Protein AF-A0A7J8D4J2-F1 (afdb_monomer_lite)

InterPro domains:
  IPR052632 MICOS complex subunit Mic19 [PTHR21588] (1-123)

Foldseek 3Di:
DDDDDPPDDFDWDADPVRDTDTDDDDDDDPVVVVVVVPVPPPDDDDDPPPDDDDDPCDPVNVVVVVVVVVVVVVVVVVVVVVVVVVVVVVVVVVVVVVVVVVVVVVVVVVVVVVVVVVVVVVVVVVVVVVVVCVVVVVD

Secondary structure (DSSP, 8-state):
-------------B-TT--B----PPPPPHHHHHHHHHTS----S--------S----HHHHHHHHHHHHHHHHHHHHHHHHHHHHHHHHHHHHHHHHHHHHHHHHHHHHHHHHHHHHHHHHHHHHHHHHHHHHHTT--

pLDDT: mean 83.8, std 16.58, range [43.91, 98.31]

Organism: Rousettus aegyptiacus (NCBI:txid9407)

Structure (mmCIF, N/CA/C/O backbone):
data_AF-A0A7J8D4J2-F1
#
_entry.id   AF-A0A7J8D4J2-F1
#
loop_
_atom_site.group_PDB
_atom_site.id
_atom_site.type_symbol
_atom_site.label_atom_id
_atom_site.label_alt_id
_atom_site.label_comp_id
_atom_site.label_asym_id
_atom_site.label_entity_id
_atom_site.label_seq_id
_atom_site.pdbx_PDB_ins_code
_atom_site.Cartn_x
_atom_site.Cartn_y
_atom_site.Cartn_z
_atom_site.occupancy
_atom_site.B_iso_or_equiv
_atom_site.auth_seq_id
_atom_site.auth_comp_id
_atom_site.auth_asym_id
_atom_site.auth_atom_id
_atom_site.pdbx_PDB_model_num
ATOM 1 N N . MET A 1 1 ? -27.213 49.693 4.225 1.00 47.88 1 MET A N 1
ATOM 2 C CA . MET A 1 1 ? -27.324 48.228 4.402 1.00 47.88 1 MET A CA 1
ATOM 3 C C . MET A 1 1 ? -27.052 47.909 5.868 1.00 47.88 1 MET A C 1
ATOM 5 O O . MET A 1 1 ? -25.900 47.930 6.272 1.00 47.88 1 MET A O 1
ATOM 9 N N . GLY A 1 2 ? -28.098 47.744 6.684 1.00 50.56 2 GLY A N 1
ATOM 10 C CA . GLY A 1 2 ? -27.979 47.454 8.118 1.00 50.56 2 GLY A CA 1
ATOM 11 C C . GLY A 1 2 ? -28.143 45.959 8.375 1.00 50.56 2 GLY A C 1
ATOM 12 O O . GLY A 1 2 ? -29.251 45.443 8.264 1.00 50.56 2 GLY A O 1
ATOM 13 N N . GLY A 1 3 ? -27.041 45.267 8.666 1.00 50.91 3 GLY A N 1
ATOM 14 C CA . GLY A 1 3 ? -27.040 43.861 9.067 1.00 50.91 3 GLY A CA 1
ATOM 15 C C . GLY A 1 3 ? -27.226 43.735 10.577 1.00 50.91 3 GLY A C 1
ATOM 16 O O . GLY A 1 3 ? -26.527 44.380 11.355 1.00 50.91 3 GLY A O 1
ATOM 17 N N . THR A 1 4 ? -28.177 42.911 11.003 1.00 50.03 4 THR A N 1
ATOM 18 C CA . THR A 1 4 ? -28.466 42.607 12.408 1.00 50.03 4 THR A CA 1
ATOM 19 C C . THR A 1 4 ? -27.271 41.900 13.071 1.00 50.03 4 THR A C 1
ATOM 21 O O . THR A 1 4 ? -27.111 40.687 12.945 1.00 50.03 4 THR A O 1
ATOM 24 N N . SER A 1 5 ? -26.414 42.642 13.775 1.00 56.62 5 SER A N 1
ATOM 25 C CA . SER A 1 5 ? -25.248 42.096 14.486 1.00 56.62 5 SER A CA 1
ATOM 26 C C . SER A 1 5 ? -25.648 41.489 15.838 1.00 56.62 5 SER A C 1
ATOM 28 O O . SER A 1 5 ? -25.586 42.153 16.871 1.00 56.62 5 SER A O 1
ATOM 30 N N . SER A 1 6 ? -26.046 40.213 15.859 1.00 59.88 6 SER A N 1
ATOM 31 C CA . SER A 1 6 ? -26.125 39.429 17.102 1.00 59.88 6 SER A CA 1
ATOM 32 C C . SER A 1 6 ? -24.759 38.799 17.396 1.00 59.88 6 SER A C 1
ATOM 34 O O . SER A 1 6 ? -24.478 37.673 16.986 1.00 59.88 6 SER A O 1
ATOM 36 N N . THR A 1 7 ? -23.885 39.532 18.087 1.00 60.25 7 THR A N 1
ATOM 37 C CA . THR A 1 7 ? -22.542 39.052 18.450 1.00 60.25 7 THR A CA 1
ATOM 38 C C . THR A 1 7 ? -22.639 38.106 19.649 1.00 60.25 7 THR A C 1
ATOM 40 O O . THR A 1 7 ? -22.669 38.528 20.804 1.00 60.25 7 THR A O 1
ATOM 43 N N . ARG A 1 8 ? -22.745 36.799 19.387 1.00 73.88 8 ARG A N 1
ATOM 44 C CA . ARG A 1 8 ? -22.745 35.767 20.436 1.00 73.88 8 ARG A CA 1
ATOM 45 C C . ARG A 1 8 ? -21.319 35.593 20.961 1.00 73.88 8 ARG A C 1
ATOM 47 O O . ARG A 1 8 ? -20.414 35.310 20.183 1.00 73.88 8 ARG A O 1
ATOM 54 N N . ARG A 1 9 ? -21.114 35.770 22.270 1.00 74.88 9 ARG A N 1
ATOM 55 C CA . ARG A 1 9 ? -19.816 35.519 22.916 1.00 74.88 9 ARG A CA 1
ATOM 56 C C . ARG A 1 9 ? -19.576 34.010 22.969 1.00 74.88 9 ARG A C 1
ATOM 58 O O . ARG A 1 9 ? -20.432 33.282 23.464 1.00 74.88 9 ARG A O 1
ATOM 65 N N . VAL A 1 10 ? -18.433 33.569 22.463 1.00 80.31 10 VAL A N 1
ATOM 66 C CA . VAL A 1 10 ? -17.972 32.177 22.500 1.00 80.31 10 VAL A CA 1
ATOM 67 C C . VAL A 1 10 ? -16.584 32.147 23.132 1.00 80.31 10 VAL A C 1
ATOM 69 O O . VAL A 1 10 ? -15.810 33.090 22.968 1.00 80.31 10 VAL A O 1
ATOM 72 N N . THR A 1 11 ? -16.299 31.103 23.898 1.00 74.88 11 THR A N 1
ATOM 73 C CA 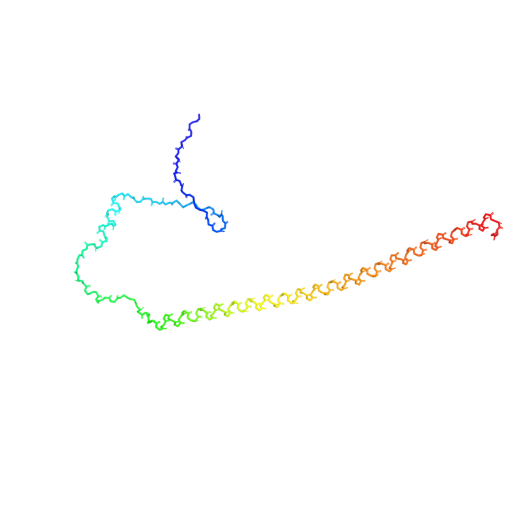. THR A 1 11 ? -14.975 30.823 24.465 1.00 74.88 11 THR A CA 1
ATOM 74 C C . THR A 1 11 ? -14.369 29.665 23.687 1.00 74.88 11 THR A C 1
ATOM 76 O O . THR A 1 11 ? -15.067 28.687 23.425 1.00 74.88 11 THR A O 1
ATOM 79 N N . PHE A 1 12 ? -13.105 29.799 23.286 1.00 79.56 12 PHE A N 1
ATOM 80 C CA . PHE A 1 12 ? -12.401 28.805 22.482 1.00 79.56 12 PHE A CA 1
ATOM 81 C C . PHE A 1 12 ? -11.317 28.138 23.316 1.00 79.56 12 PHE A C 1
ATOM 83 O O . PHE A 1 12 ? -10.479 28.827 23.894 1.00 79.56 12 PHE A O 1
ATOM 90 N N . GLU A 1 13 ? -11.322 26.813 23.314 1.00 74.69 13 GLU A N 1
ATOM 91 C CA . GLU A 1 13 ? -10.217 25.976 23.766 1.00 74.69 13 GLU A CA 1
ATOM 92 C C . GLU A 1 13 ? -9.977 24.938 22.664 1.00 74.69 13 GLU A C 1
ATOM 94 O O . GLU A 1 13 ? -10.936 24.423 22.082 1.00 74.69 13 GLU A O 1
ATOM 99 N N . ALA A 1 14 ? -8.712 24.722 22.306 1.00 83.31 14 ALA A N 1
ATOM 100 C CA . ALA A 1 14 ? -8.319 23.751 21.290 1.00 83.31 14 ALA A CA 1
ATOM 101 C C . ALA A 1 14 ? -7.979 22.420 21.967 1.00 83.31 14 ALA A C 1
ATOM 103 O O . ALA A 1 14 ? -7.364 22.416 23.036 1.00 83.31 14 ALA A O 1
ATOM 104 N N . ASP A 1 15 ? -8.391 21.311 21.357 1.00 84.12 15 ASP A N 1
ATOM 105 C CA . ASP A 1 15 ? -8.025 19.976 21.832 1.00 84.12 15 ASP A CA 1
ATOM 106 C C . ASP A 1 15 ? -6.596 19.575 21.407 1.00 84.12 15 ASP A C 1
ATOM 108 O O . ASP A 1 15 ? -5.875 20.333 20.755 1.00 84.12 15 ASP A O 1
ATOM 112 N N . GLU A 1 16 ? -6.167 18.369 21.786 1.00 88.31 16 GLU A N 1
ATOM 113 C CA . GLU A 1 16 ? -4.826 17.825 21.507 1.00 88.31 16 GLU A CA 1
ATOM 114 C C . GLU A 1 16 ? -4.517 17.666 20.007 1.00 88.31 16 GLU A C 1
ATOM 116 O O . GLU A 1 16 ? -3.367 17.458 19.620 1.00 88.31 16 GLU A O 1
ATOM 121 N N . ASN A 1 17 ? -5.535 17.755 19.152 1.00 88.94 17 ASN A N 1
ATOM 122 C CA . ASN A 1 17 ? -5.412 17.685 17.703 1.00 88.94 17 ASN A CA 1
ATOM 123 C C . ASN A 1 17 ? -5.641 19.052 17.040 1.00 88.94 17 ASN A C 1
ATOM 125 O O . ASN A 1 17 ? -5.879 19.106 15.835 1.00 88.94 17 ASN A O 1
ATOM 129 N N . GLU A 1 18 ? -5.569 20.135 17.823 1.00 84.75 18 GLU A N 1
ATOM 130 C CA . GLU A 1 18 ? -5.787 21.522 17.401 1.00 84.75 18 GLU A CA 1
ATOM 131 C C . GLU A 1 18 ? -7.184 21.777 16.802 1.00 84.75 18 GLU A C 1
ATOM 133 O O . GLU A 1 18 ? -7.418 22.799 16.150 1.00 84.75 18 GLU A O 1
ATOM 138 N N . ASN A 1 19 ? -8.153 20.886 17.043 1.00 88.25 19 ASN A N 1
ATOM 139 C CA . ASN A 1 19 ? -9.512 21.088 16.567 1.00 88.25 19 ASN A CA 1
ATOM 140 C C . ASN A 1 19 ? -10.264 22.024 17.516 1.00 88.25 19 ASN A C 1
ATOM 142 O O . ASN A 1 19 ? -10.279 21.852 18.737 1.00 88.25 19 ASN A O 1
ATOM 146 N N . ILE A 1 20 ? -10.939 23.014 16.933 1.00 85.25 20 ILE A N 1
ATOM 147 C CA . ILE A 1 20 ? -11.784 23.954 17.668 1.00 85.25 20 ILE A CA 1
ATOM 148 C C . ILE A 1 20 ? -13.237 23.498 17.549 1.00 85.25 20 ILE A C 1
ATOM 150 O O . ILE A 1 20 ? -13.800 23.475 16.452 1.00 85.25 20 ILE A O 1
ATOM 154 N N . THR A 1 21 ? -13.880 23.205 18.679 1.00 81.75 21 THR A N 1
ATOM 155 C CA . THR A 1 21 ? -15.315 22.892 18.719 1.00 81.75 21 THR A CA 1
ATOM 156 C C . THR A 1 21 ? -16.084 23.982 19.459 1.00 81.75 21 THR A C 1
ATOM 158 O O . THR A 1 21 ? -15.677 24.466 20.512 1.00 81.75 21 THR A O 1
ATOM 161 N N . VAL A 1 22 ? -17.213 24.413 18.890 1.00 83.38 22 VAL A N 1
ATOM 162 C CA . VAL A 1 22 ? -18.073 25.442 19.491 1.00 83.38 22 VAL A CA 1
ATOM 163 C C . VAL A 1 22 ? -19.414 24.816 19.835 1.00 83.38 22 VAL A C 1
ATOM 165 O O . VAL A 1 22 ? -20.203 24.481 18.950 1.00 83.38 22 VAL A O 1
ATOM 168 N N . VAL A 1 23 ? -19.689 24.676 21.132 1.00 81.31 23 VAL A N 1
ATOM 169 C CA . VAL A 1 23 ? -20.935 24.077 21.621 1.00 81.31 23 VAL A CA 1
ATOM 170 C C . VAL A 1 23 ? -21.984 25.158 21.866 1.00 81.31 23 VAL A C 1
ATOM 172 O O . VAL A 1 23 ? -21.787 26.100 22.635 1.00 81.31 23 VAL A O 1
ATOM 175 N N . LYS A 1 24 ? -23.151 25.013 21.232 1.00 84.75 24 LYS A N 1
ATOM 176 C CA . LYS A 1 24 ? -24.301 25.898 21.443 1.00 84.75 24 LYS A CA 1
ATOM 177 C C . LYS A 1 24 ? -25.177 25.355 22.573 1.00 84.75 24 LYS A C 1
ATOM 179 O O . LYS A 1 24 ? -26.009 24.482 22.350 1.00 84.75 24 LYS A O 1
ATOM 184 N N . GLY A 1 25 ? -25.006 25.892 23.778 1.00 84.25 25 GLY A N 1
ATOM 185 C CA . GLY A 1 25 ? -25.868 25.577 24.920 1.00 84.25 25 GLY A CA 1
ATOM 186 C C . GLY A 1 25 ? -27.239 26.265 24.856 1.00 84.25 25 GLY A C 1
ATOM 187 O O . GLY A 1 25 ? -27.390 27.337 24.262 1.00 84.25 25 GLY A O 1
ATOM 188 N N . ILE A 1 26 ? -28.232 25.666 25.516 1.00 84.44 26 ILE A N 1
ATOM 189 C CA . ILE A 1 26 ? -29.523 26.296 25.822 1.00 84.44 26 ILE A CA 1
ATOM 190 C C . ILE A 1 26 ? -29.490 26.696 27.296 1.00 84.44 26 ILE A C 1
ATOM 192 O O . ILE A 1 26 ? -29.266 25.854 28.162 1.00 84.44 26 ILE A O 1
ATOM 196 N N . ARG A 1 27 ? -29.702 27.981 27.589 1.00 83.81 27 ARG A N 1
ATOM 197 C CA . ARG A 1 27 ? -29.857 28.449 28.971 1.00 83.81 27 ARG A CA 1
ATOM 198 C C . ARG A 1 27 ? -31.318 28.298 29.371 1.00 83.81 27 ARG A C 1
ATOM 200 O O . ARG A 1 27 ? -32.199 28.780 28.662 1.00 83.81 27 ARG A O 1
ATOM 207 N N . LEU A 1 28 ? -31.556 27.630 30.492 1.00 90.69 28 LEU A N 1
ATOM 208 C CA . LEU A 1 28 ? -32.881 27.568 31.099 1.00 90.69 28 LEU A CA 1
ATOM 209 C C . LEU A 1 28 ? -33.246 28.947 31.668 1.00 90.69 28 LEU A C 1
ATOM 211 O O . LEU A 1 28 ? -32.368 29.716 32.059 1.00 90.69 28 LEU A O 1
ATOM 215 N N . SER A 1 29 ? -34.538 29.270 31.685 1.00 91.44 29 SER A N 1
ATOM 216 C CA . SER A 1 29 ? -35.044 30.478 32.346 1.00 91.44 29 SER A CA 1
ATOM 217 C C . SER A 1 29 ? -34.954 30.343 33.864 1.00 91.44 29 SER A C 1
ATOM 219 O O . SER A 1 29 ? -35.106 29.231 34.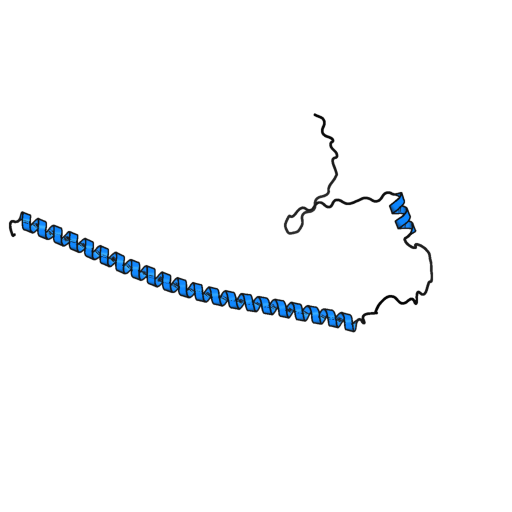370 1.00 91.44 29 SER A O 1
ATOM 221 N N . GLU A 1 30 ? -34.850 31.461 34.581 1.00 89.88 30 GLU A N 1
ATOM 222 C CA . GLU A 1 30 ? -34.761 31.482 36.049 1.00 89.88 30 GLU A CA 1
ATOM 223 C C . GLU A 1 30 ? -35.882 30.673 36.720 1.00 89.88 30 GLU A C 1
ATOM 225 O O . GLU A 1 30 ? -35.614 29.793 37.527 1.00 89.88 30 GLU A O 1
ATOM 230 N N . ASN A 1 31 ? -37.128 30.809 36.252 1.00 90.12 31 ASN A N 1
ATOM 231 C CA . ASN A 1 31 ? -38.263 30.028 36.760 1.00 90.12 31 ASN A CA 1
ATOM 232 C C . ASN A 1 31 ? -38.116 28.501 36.598 1.00 90.12 31 ASN A C 1
ATOM 234 O O . ASN A 1 31 ? -38.700 27.738 37.366 1.00 90.12 31 ASN A O 1
ATOM 238 N N . VAL A 1 32 ? -37.399 28.031 35.572 1.00 90.75 32 VAL A N 1
ATOM 239 C CA . VAL A 1 32 ? -37.132 26.595 35.364 1.00 90.75 32 VAL A CA 1
ATOM 240 C C . VAL A 1 32 ? -35.966 26.155 36.243 1.00 90.75 32 VAL A C 1
ATOM 242 O O . VAL A 1 32 ? -36.029 25.074 36.820 1.00 90.75 32 VAL A O 1
ATOM 245 N N . ILE A 1 33 ? -34.947 27.006 36.388 1.00 90.31 33 ILE A N 1
ATOM 246 C CA . ILE A 1 33 ? -33.810 26.776 37.282 1.00 90.31 33 ILE A CA 1
ATOM 247 C C . ILE A 1 33 ? -34.297 26.651 38.726 1.00 90.31 33 ILE A C 1
ATOM 249 O O . ILE A 1 33 ? -33.970 25.668 39.382 1.00 90.31 33 ILE A O 1
ATOM 253 N N . ASP A 1 34 ? -35.132 27.573 39.203 1.00 89.19 34 ASP A N 1
ATOM 254 C CA . ASP A 1 34 ? -35.642 27.553 40.574 1.00 89.19 34 ASP A CA 1
ATOM 255 C C . ASP A 1 34 ? -36.508 26.334 40.860 1.00 89.19 34 ASP A C 1
ATOM 257 O O . ASP A 1 34 ? -36.299 25.665 41.867 1.00 89.19 34 ASP A O 1
ATOM 261 N N . ARG A 1 35 ? -37.392 25.956 39.933 1.00 88.81 35 ARG A N 1
ATOM 262 C CA . ARG A 1 35 ? -38.155 24.708 40.049 1.00 88.81 35 ARG A CA 1
ATOM 263 C C . ARG A 1 35 ? -37.254 23.482 40.095 1.00 88.81 35 ARG A C 1
ATOM 265 O O . ARG A 1 35 ? -37.508 22.599 40.899 1.00 88.81 35 ARG A O 1
ATOM 272 N N . MET A 1 36 ? -36.211 23.416 39.265 1.00 85.31 36 MET A N 1
ATOM 273 C CA . MET A 1 36 ? -35.255 22.303 39.305 1.00 85.31 36 MET A CA 1
ATOM 274 C C . MET A 1 36 ? -34.463 22.279 40.620 1.00 85.31 36 MET A C 1
ATOM 276 O O . MET A 1 36 ? -34.191 21.208 41.171 1.00 85.31 36 MET A O 1
ATOM 280 N N . LYS A 1 37 ? -34.148 23.463 41.152 1.00 83.69 37 LYS A N 1
ATOM 281 C CA . LYS A 1 37 ? -33.465 23.657 42.431 1.00 83.69 37 LYS A CA 1
ATOM 282 C C . LYS A 1 37 ? -34.340 23.228 43.613 1.00 83.69 37 LYS A C 1
ATOM 284 O O . LYS A 1 37 ? -33.834 22.580 44.516 1.00 83.69 37 LYS A O 1
ATOM 289 N N . GLU A 1 38 ? -35.641 23.508 43.576 1.00 62.84 38 GLU A N 1
ATOM 290 C CA . GLU A 1 38 ? -36.612 23.104 44.607 1.00 62.84 38 GLU A CA 1
ATOM 291 C C . GLU A 1 38 ? -37.099 21.653 44.466 1.00 62.84 38 GLU A C 1
ATOM 293 O O . GLU A 1 38 ? -37.461 21.026 45.457 1.00 62.84 38 GLU A O 1
ATOM 298 N N . THR A 1 39 ? -37.059 21.067 43.262 1.00 61.22 39 THR A N 1
ATOM 299 C CA . THR A 1 39 ? -37.261 19.617 43.071 1.00 61.22 39 THR A CA 1
ATOM 300 C C . THR A 1 39 ? -36.044 18.784 43.473 1.00 61.22 39 THR A C 1
ATOM 302 O O . THR A 1 39 ? -36.118 17.556 43.476 1.00 61.22 39 THR A O 1
ATOM 305 N N . SER A 1 40 ? -34.925 19.423 43.825 1.00 59.56 40 SER A N 1
ATOM 306 C CA . SER A 1 40 ? -33.858 18.747 44.561 1.00 59.56 40 SER A CA 1
ATOM 307 C C . SER A 1 40 ? -34.319 18.634 46.017 1.00 59.56 40 SER A C 1
ATOM 309 O O . SER A 1 40 ? -34.613 19.664 46.620 1.00 59.56 40 SER A O 1
ATOM 311 N N . PRO A 1 41 ? -34.423 17.430 46.612 1.00 55.78 41 PRO A N 1
ATOM 312 C CA . PRO A 1 41 ? -34.976 17.265 47.949 1.00 55.78 41 PRO A CA 1
ATOM 313 C C . PRO A 1 41 ? -33.973 17.766 48.993 1.00 55.78 41 PRO A C 1
ATOM 315 O O . PRO A 1 41 ? -33.288 16.986 49.652 1.00 55.78 41 PRO A O 1
ATOM 318 N N . SER A 1 42 ? -33.878 19.080 49.186 1.00 61.62 42 SER A N 1
ATOM 319 C CA . SER A 1 42 ? -33.299 19.646 50.400 1.00 61.62 42 SER A CA 1
ATOM 320 C C . SER A 1 42 ? -34.359 19.578 51.498 1.00 61.62 42 SER A C 1
ATOM 322 O O . SER A 1 42 ? -35.019 20.559 51.830 1.00 61.62 42 SER A O 1
ATOM 324 N N . GLY A 1 43 ? -34.552 18.365 52.015 1.00 45.97 43 GLY A N 1
ATOM 325 C CA . GLY A 1 43 ? -35.484 18.033 53.081 1.00 45.97 43 GLY A CA 1
ATOM 326 C C . GLY A 1 43 ? -34.894 16.927 53.947 1.00 45.97 43 GLY A C 1
ATOM 327 O O . GLY A 1 43 ? -34.792 15.776 53.548 1.00 45.97 43 GLY A O 1
ATOM 328 N N . SER A 1 44 ? -34.462 17.331 55.132 1.00 48.75 44 SER A N 1
ATOM 329 C CA . SER A 1 44 ? -34.026 16.549 56.288 1.00 48.75 44 SER A CA 1
ATOM 330 C C . SER A 1 44 ? -34.591 15.126 56.471 1.00 48.75 44 SER A C 1
ATOM 332 O O . SER A 1 44 ? -35.798 14.928 56.474 1.00 48.75 44 SER A O 1
ATOM 334 N N . LYS A 1 45 ? -33.677 14.227 56.872 1.00 49.44 45 LYS A N 1
ATOM 335 C CA . LYS A 1 45 ? -33.829 13.063 57.773 1.00 49.44 45 LYS A CA 1
ATOM 336 C C . LYS A 1 45 ? -34.804 11.936 57.388 1.00 49.44 45 LYS A C 1
ATOM 338 O O . LYS A 1 45 ? -36.015 12.069 57.416 1.00 49.44 45 LYS A O 1
ATOM 343 N N . SER A 1 46 ? -34.195 10.749 57.324 1.00 54.84 46 SER A N 1
ATOM 344 C CA . SER A 1 46 ? -34.773 9.439 57.631 1.00 54.84 46 SER A CA 1
ATOM 345 C C . SER A 1 46 ? -35.938 8.998 56.755 1.00 54.84 46 SER A C 1
ATOM 347 O O . SER A 1 46 ? -37.088 8.982 57.178 1.00 54.84 46 SER A O 1
ATOM 349 N N . GLN A 1 47 ? -35.603 8.429 55.603 1.00 44.34 47 GLN A N 1
ATOM 350 C CA . GLN A 1 47 ? -36.411 7.342 55.082 1.00 44.34 47 GLN A CA 1
ATOM 351 C C . GLN A 1 47 ? -35.476 6.208 54.693 1.00 44.34 47 GLN A C 1
ATOM 353 O O . GLN A 1 47 ? -34.755 6.275 53.700 1.00 44.34 47 GLN A O 1
ATOM 358 N N . ARG A 1 48 ? -35.462 5.177 55.549 1.00 53.03 48 ARG A N 1
ATOM 359 C CA . ARG A 1 48 ? -35.024 3.831 55.192 1.00 53.03 48 ARG A CA 1
ATOM 360 C C . ARG A 1 48 ? -35.821 3.425 53.952 1.00 53.03 48 ARG A C 1
ATOM 362 O O . ARG A 1 48 ? -36.922 2.904 54.073 1.00 53.03 48 ARG A O 1
ATOM 369 N N . TYR A 1 49 ? -35.287 3.685 52.767 1.00 44.22 49 TYR A N 1
ATOM 370 C CA . TYR A 1 49 ? -35.773 3.066 51.546 1.00 44.22 49 TYR A CA 1
ATOM 371 C C . TYR A 1 49 ? -35.129 1.686 51.453 1.00 44.22 49 TYR A C 1
ATOM 373 O O . TYR A 1 49 ? -34.173 1.456 50.721 1.00 44.22 49 TYR A O 1
ATOM 381 N N . SER A 1 50 ? -35.679 0.749 52.231 1.00 61.88 50 SER A N 1
ATOM 382 C CA . SER A 1 50 ? -35.798 -0.617 51.739 1.00 61.88 50 SER A CA 1
ATOM 383 C C . SER A 1 50 ? -36.820 -0.563 50.607 1.00 61.88 50 SER A C 1
ATOM 385 O O . SER A 1 50 ? -38.027 -0.524 50.838 1.00 61.88 50 SER A O 1
ATOM 387 N N . GLY A 1 51 ? -36.335 -0.459 49.383 1.00 43.91 51 GLY A N 1
ATOM 388 C CA . GLY A 1 51 ? -37.178 -0.410 48.204 1.00 43.91 51 GLY A CA 1
ATOM 389 C C . GLY A 1 51 ? -36.348 -0.845 47.024 1.00 43.91 51 GLY A C 1
ATOM 390 O O . GLY A 1 51 ? -35.650 -0.036 46.449 1.00 43.91 51 GLY A O 1
ATOM 391 N N . ALA A 1 52 ? -36.352 -2.148 46.770 1.00 53.84 52 ALA A N 1
ATOM 392 C CA . ALA A 1 52 ? -36.235 -2.773 45.461 1.00 53.84 52 ALA A CA 1
ATOM 393 C C . ALA A 1 52 ? -35.921 -1.829 44.275 1.00 53.84 52 ALA A C 1
ATOM 395 O O . ALA A 1 52 ? -36.833 -1.356 43.602 1.00 53.84 52 ALA A O 1
ATOM 396 N N . TYR A 1 53 ? -34.638 -1.640 43.960 1.00 44.25 53 TYR A N 1
ATOM 397 C CA . TYR A 1 53 ? -34.207 -1.125 42.659 1.00 44.25 53 TYR A CA 1
ATOM 398 C C . TYR A 1 53 ? -33.112 -2.044 42.113 1.00 44.25 53 TYR A C 1
ATOM 400 O O . TYR A 1 53 ? -31.989 -2.016 42.597 1.00 44.25 53 TYR A O 1
ATOM 408 N N . GLY A 1 54 ? -33.502 -2.881 41.145 1.00 45.41 54 GLY A N 1
ATOM 409 C CA . GLY A 1 54 ? -32.668 -3.454 40.083 1.00 45.41 54 GLY A CA 1
ATOM 410 C C . GLY A 1 54 ? -31.469 -4.302 40.502 1.00 45.41 54 GLY A C 1
ATOM 411 O O . GLY A 1 54 ? -30.475 -3.757 40.950 1.00 45.41 54 GLY A O 1
ATOM 412 N N . ALA A 1 55 ? -31.553 -5.620 40.275 1.00 54.78 55 ALA A N 1
ATOM 413 C CA . ALA A 1 55 ? -30.425 -6.548 40.113 1.00 54.78 55 ALA A CA 1
ATOM 414 C C . ALA A 1 55 ? -29.083 -6.031 40.667 1.00 54.78 55 ALA A C 1
ATOM 416 O O . ALA A 1 55 ? -28.272 -5.474 39.929 1.00 54.78 55 ALA A O 1
ATOM 417 N N . SER A 1 56 ? -28.860 -6.199 41.971 1.00 57.12 56 SER A N 1
ATOM 418 C CA . SER A 1 56 ? -27.567 -5.944 42.598 1.00 57.12 56 SER A CA 1
ATOM 419 C C . SER A 1 56 ? -26.541 -6.894 41.984 1.00 57.12 56 SER A C 1
ATOM 421 O O . SER A 1 56 ? -26.414 -8.041 42.411 1.00 57.12 56 SER A O 1
ATOM 423 N N . VAL A 1 57 ? -25.866 -6.436 40.930 1.00 61.50 57 VAL A N 1
ATOM 424 C CA . VAL A 1 57 ? -24.671 -7.076 40.382 1.00 61.50 57 VAL A CA 1
ATOM 425 C C . VAL A 1 57 ? -23.689 -7.183 41.544 1.00 61.50 57 VAL A C 1
ATOM 427 O O . VAL A 1 57 ? -23.370 -6.175 42.175 1.00 61.50 57 VAL A O 1
ATOM 430 N N . SER A 1 58 ? -23.287 -8.404 41.899 1.00 82.19 58 SER A N 1
ATOM 431 C CA . SER A 1 58 ? -22.308 -8.597 42.965 1.00 82.19 58 SER A CA 1
ATOM 432 C C . SER A 1 58 ? -20.959 -8.040 42.514 1.00 82.19 58 SER A C 1
ATOM 434 O O . SER A 1 58 ? -20.634 -8.061 41.327 1.00 82.19 58 SER A O 1
ATOM 436 N N . ASP A 1 59 ? -20.158 -7.559 43.460 1.00 83.38 59 ASP A N 1
ATOM 437 C CA . ASP A 1 59 ? -18.824 -7.013 43.175 1.00 83.38 59 ASP A CA 1
ATOM 438 C C . ASP A 1 59 ? -17.936 -8.042 42.436 1.00 83.38 59 ASP A C 1
ATOM 440 O O . ASP A 1 59 ? -17.155 -7.711 41.546 1.00 83.38 59 ASP A O 1
ATOM 444 N N . GLU A 1 60 ? -18.159 -9.331 42.713 1.00 86.94 60 GLU A N 1
ATOM 445 C CA . GLU A 1 60 ? -17.534 -10.458 42.012 1.00 86.94 60 GLU A CA 1
ATOM 446 C C . GLU A 1 60 ? -17.992 -10.618 40.553 1.00 86.94 60 GLU A C 1
ATOM 448 O O . GLU A 1 60 ? -17.172 -10.889 39.674 1.00 86.94 60 GLU A O 1
ATOM 453 N N . GLU A 1 61 ? -19.280 -10.428 40.260 1.00 88.94 61 GLU A N 1
ATOM 454 C CA . GLU A 1 61 ? -19.802 -10.458 38.887 1.00 88.94 61 GLU A CA 1
ATOM 455 C C . GLU A 1 61 ? -19.263 -9.267 38.076 1.00 88.94 61 GLU A C 1
ATOM 457 O O . GLU A 1 61 ? -18.887 -9.417 36.912 1.00 88.94 61 GLU A O 1
ATOM 462 N N . LEU A 1 62 ? -19.151 -8.092 38.705 1.00 91.19 62 LEU A N 1
ATOM 463 C CA . LEU A 1 62 ? -18.586 -6.895 38.084 1.00 91.19 62 LEU A CA 1
ATOM 464 C C . LEU A 1 62 ? -17.097 -7.090 37.755 1.00 91.19 62 LEU A C 1
ATOM 466 O O . LEU A 1 62 ? -16.663 -6.835 36.630 1.00 91.19 62 LEU A O 1
ATOM 470 N N . LYS A 1 63 ? -16.323 -7.621 38.707 1.00 92.50 63 LYS A N 1
ATOM 471 C CA . LYS A 1 63 ? -14.900 -7.933 38.530 1.00 92.50 63 LYS A CA 1
ATOM 472 C C . LYS A 1 63 ? -14.666 -8.990 37.452 1.00 92.50 63 LYS A C 1
ATOM 474 O O . LYS A 1 63 ? -13.729 -8.863 36.664 1.00 92.50 63 LYS A O 1
ATOM 479 N N . ARG A 1 64 ? -15.534 -10.006 37.381 1.00 93.75 64 ARG A N 1
ATOM 480 C CA . ARG A 1 64 ? -15.503 -11.025 36.324 1.00 93.75 64 ARG A CA 1
ATOM 481 C C . ARG A 1 64 ? -15.706 -10.405 34.941 1.00 93.75 64 ARG A C 1
ATOM 483 O O . ARG A 1 64 ? -14.926 -10.708 34.045 1.00 93.75 64 ARG A O 1
ATOM 490 N N . ARG A 1 65 ? -16.693 -9.518 34.777 1.00 93.50 65 ARG A N 1
ATOM 491 C CA . ARG A 1 65 ? -16.964 -8.850 33.490 1.00 93.50 65 ARG A CA 1
ATOM 492 C C . ARG A 1 65 ? -15.808 -7.975 33.024 1.00 93.50 65 ARG A C 1
ATOM 494 O O . ARG A 1 65 ? -15.441 -8.048 31.860 1.00 93.50 65 ARG A O 1
ATOM 501 N N . VAL A 1 66 ? -15.194 -7.218 33.932 1.00 95.38 66 VAL A N 1
ATOM 502 C CA . VAL A 1 66 ? -14.011 -6.402 33.610 1.00 95.38 66 VAL A CA 1
ATOM 503 C C . VAL A 1 66 ? -12.836 -7.279 33.164 1.00 95.38 66 VAL A C 1
ATOM 505 O O . VAL A 1 66 ? -12.162 -6.959 32.188 1.00 95.38 66 VAL A O 1
ATOM 508 N N . ALA A 1 67 ? -12.591 -8.403 33.846 1.00 93.38 67 ALA A N 1
ATOM 509 C CA . ALA A 1 67 ? -11.524 -9.329 33.468 1.00 93.38 67 ALA A CA 1
ATOM 510 C C . ALA A 1 67 ? -11.782 -10.005 32.109 1.00 93.38 67 ALA A C 1
ATOM 512 O O . ALA A 1 67 ? -10.855 -10.162 31.316 1.00 93.38 67 ALA A O 1
ATOM 513 N N . GLU A 1 68 ? -13.029 -10.387 31.830 1.00 93.06 68 GLU A N 1
ATOM 514 C CA . GLU A 1 68 ? -13.435 -10.964 30.545 1.00 93.06 68 GLU A CA 1
ATOM 515 C C . GLU A 1 68 ? -13.309 -9.950 29.400 1.00 93.06 68 GLU A C 1
ATOM 517 O O . GLU A 1 68 ? -12.753 -10.274 28.351 1.00 93.06 68 GLU A O 1
ATOM 522 N N . GLU A 1 69 ? -13.750 -8.709 29.614 1.00 93.12 69 GLU A N 1
ATOM 523 C CA . GLU A 1 69 ? -13.628 -7.622 28.642 1.00 93.12 69 GLU A CA 1
ATOM 524 C C . GLU A 1 69 ? -12.156 -7.324 28.315 1.00 93.12 69 GLU A C 1
ATOM 526 O O . GLU A 1 69 ? -11.783 -7.290 27.141 1.00 93.12 69 GLU A O 1
ATOM 531 N N . LEU A 1 70 ? -11.296 -7.230 29.337 1.00 94.88 70 LEU A N 1
ATOM 532 C CA . LEU A 1 70 ? -9.849 -7.062 29.160 1.00 94.88 70 LEU A CA 1
ATOM 533 C C . LEU A 1 70 ? -9.214 -8.233 28.401 1.00 94.88 70 LEU A C 1
ATOM 535 O O . LEU A 1 70 ? -8.377 -8.019 27.522 1.00 94.88 70 LEU A O 1
ATOM 539 N N . ALA A 1 71 ? -9.609 -9.471 28.707 1.00 94.25 71 ALA A N 1
ATOM 540 C CA . ALA A 1 71 ? -9.089 -10.652 28.024 1.00 94.25 71 ALA A CA 1
ATOM 541 C C . ALA A 1 71 ? -9.485 -10.671 26.538 1.00 94.25 71 ALA A C 1
ATOM 543 O O . ALA A 1 71 ? -8.654 -10.970 25.675 1.00 94.25 71 ALA A O 1
ATOM 544 N N . LEU A 1 72 ? -10.733 -10.313 26.222 1.00 94.69 72 LEU A N 1
ATOM 545 C CA . LEU A 1 72 ? -11.214 -10.203 24.845 1.00 94.69 72 LEU A CA 1
ATOM 546 C C . LEU A 1 72 ? -10.505 -9.079 24.082 1.00 94.69 72 LEU A C 1
ATOM 548 O O . LEU A 1 72 ? -10.122 -9.267 22.923 1.00 94.69 72 LEU A O 1
ATOM 552 N N . GLU A 1 73 ? -10.293 -7.927 24.717 1.00 93.31 73 GLU A N 1
ATOM 553 C CA . GLU A 1 73 ? -9.579 -6.807 24.105 1.00 93.31 73 GLU A CA 1
ATOM 554 C C . GLU A 1 73 ? -8.111 -7.158 23.827 1.00 93.31 73 GLU A C 1
ATOM 556 O O . GLU A 1 73 ? -7.602 -6.905 22.728 1.00 93.31 73 GLU A O 1
ATOM 561 N N . GLN A 1 74 ? -7.448 -7.833 24.768 1.00 95.00 74 GLN A N 1
ATOM 562 C CA . GLN A 1 74 ? -6.079 -8.304 24.592 1.00 95.00 74 GLN A CA 1
ATOM 563 C C . GLN A 1 74 ? -5.975 -9.337 23.461 1.00 95.00 74 GLN A C 1
ATOM 565 O O . GLN A 1 74 ? -5.125 -9.195 22.579 1.00 95.00 74 GLN A O 1
ATOM 570 N N . ALA A 1 75 ? -6.892 -10.306 23.405 1.00 95.25 75 ALA A N 1
ATOM 571 C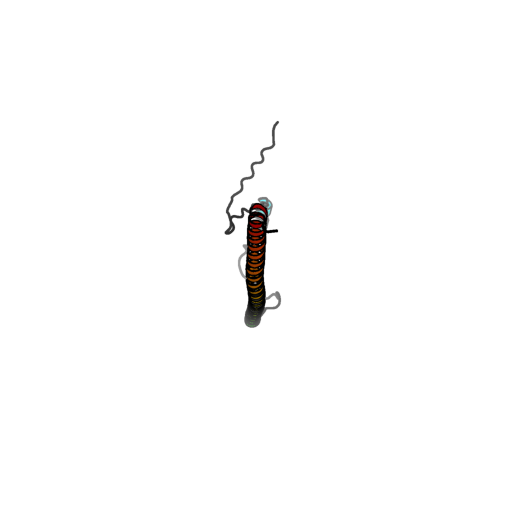 CA . ALA A 1 75 ? -6.948 -11.285 22.321 1.00 95.25 75 ALA A CA 1
ATOM 572 C C . ALA A 1 75 ? -7.172 -10.621 20.949 1.00 95.25 75 ALA A C 1
ATOM 574 O O . ALA A 1 75 ? -6.550 -11.002 19.952 1.00 95.25 75 ALA A O 1
ATOM 575 N N . LYS A 1 76 ? -8.021 -9.586 20.879 1.00 95.88 76 LYS A N 1
ATOM 576 C CA . LYS A 1 76 ? -8.251 -8.820 19.646 1.00 95.88 76 LYS A CA 1
ATOM 577 C C . LYS A 1 76 ? -6.988 -8.080 19.206 1.00 95.88 76 LYS A C 1
ATOM 579 O O . LYS A 1 76 ? -6.631 -8.153 18.027 1.00 95.88 76 LYS A O 1
ATOM 584 N N . LYS A 1 77 ? -6.294 -7.422 20.138 1.00 96.56 77 LYS A N 1
ATOM 585 C CA . LYS A 1 77 ? -5.039 -6.703 19.878 1.00 96.56 77 LYS A CA 1
ATOM 586 C C . LYS A 1 77 ? -3.925 -7.643 19.412 1.00 96.56 77 LYS A C 1
ATOM 588 O O . LYS A 1 77 ? -3.210 -7.319 18.465 1.00 96.56 77 LYS A O 1
ATOM 593 N N . GLU A 1 78 ? -3.800 -8.818 20.024 1.00 95.50 78 GLU A N 1
ATOM 594 C CA . GLU A 1 78 ? -2.833 -9.849 19.623 1.00 95.50 78 GLU A CA 1
ATOM 595 C C . GLU A 1 78 ? -3.169 -10.463 18.257 1.00 95.50 78 GLU A C 1
ATOM 597 O O . GLU A 1 78 ? -2.287 -10.662 17.421 1.00 95.50 78 GLU A O 1
ATOM 602 N N . SER A 1 79 ? -4.449 -10.702 17.970 1.00 95.12 79 SER A N 1
ATOM 603 C CA . SER A 1 79 ? -4.891 -11.132 16.639 1.00 95.12 79 SER A CA 1
ATOM 604 C C . SER A 1 79 ? -4.573 -10.074 15.576 1.00 95.12 79 SER A C 1
ATOM 606 O O . SER A 1 79 ? -4.079 -10.403 14.495 1.00 95.12 79 SER A O 1
ATOM 608 N N . GLU A 1 80 ? -4.830 -8.795 15.858 1.00 96.62 80 GLU A N 1
ATOM 609 C CA . GLU A 1 80 ? -4.525 -7.709 14.927 1.00 96.62 80 GLU A CA 1
ATOM 610 C C . GLU A 1 80 ? -3.016 -7.565 14.693 1.00 96.62 80 GLU A C 1
ATOM 612 O O . GLU A 1 80 ? -2.582 -7.475 13.541 1.00 96.62 80 GLU A O 1
ATOM 617 N N . SER A 1 81 ? -2.202 -7.605 15.751 1.00 96.06 81 SER A N 1
ATOM 618 C CA . SER A 1 81 ? -0.744 -7.538 15.626 1.00 96.06 81 SER A CA 1
ATOM 619 C C . SER A 1 81 ? -0.196 -8.729 14.836 1.00 96.06 81 SER A C 1
ATOM 621 O O . SER A 1 81 ? 0.662 -8.553 13.968 1.00 96.06 81 SER A O 1
ATOM 623 N N . GLN A 1 82 ? -0.752 -9.926 15.037 1.00 95.69 82 GLN A N 1
ATOM 624 C CA . GLN A 1 82 ? -0.381 -11.107 14.268 1.00 95.69 82 GLN A CA 1
ATOM 625 C C . GLN A 1 82 ? -0.761 -10.970 12.785 1.00 95.69 82 GLN A C 1
ATOM 627 O O . GLN A 1 82 ? 0.029 -11.353 11.918 1.00 95.69 82 GLN A O 1
ATOM 632 N N . LYS A 1 83 ? -1.937 -10.410 12.469 1.00 97.00 83 LYS A N 1
ATOM 633 C CA . LYS A 1 83 ? -2.348 -10.122 11.083 1.00 97.00 83 LYS A CA 1
ATOM 634 C C . LYS A 1 83 ? -1.409 -9.113 10.422 1.00 97.00 83 LYS A C 1
ATOM 636 O O . LYS A 1 83 ? -0.907 -9.392 9.336 1.00 97.00 83 LYS A O 1
ATOM 641 N N . ARG A 1 84 ? -1.105 -8.002 11.102 1.00 96.75 84 ARG A N 1
ATOM 642 C CA . ARG A 1 84 ? -0.156 -6.981 10.623 1.00 96.75 84 ARG A CA 1
ATOM 643 C C . ARG A 1 84 ? 1.232 -7.574 10.377 1.00 96.75 84 ARG A C 1
ATOM 645 O O . ARG A 1 84 ? 1.834 -7.318 9.340 1.00 96.75 84 ARG A O 1
ATOM 652 N N . LEU A 1 85 ? 1.716 -8.423 11.285 1.00 96.31 85 LEU A N 1
ATOM 653 C CA . LEU A 1 85 ? 3.007 -9.095 11.133 1.00 96.31 85 LEU A CA 1
ATOM 654 C C . LEU A 1 85 ? 3.026 -10.055 9.934 1.00 96.31 85 LEU A C 1
ATOM 656 O O . LEU A 1 85 ? 4.016 -10.106 9.208 1.00 96.31 85 LEU A O 1
ATOM 660 N N . LYS A 1 86 ? 1.951 -10.824 9.716 1.00 96.81 86 LYS A N 1
ATOM 661 C CA . LYS A 1 86 ? 1.829 -11.718 8.552 1.00 96.81 86 LYS A CA 1
ATOM 662 C C . LYS A 1 86 ? 1.828 -10.925 7.245 1.00 96.81 86 LYS A C 1
ATOM 664 O O . LYS A 1 86 ? 2.598 -11.262 6.352 1.00 96.81 86 LYS A O 1
ATOM 669 N N . GLN A 1 87 ? 1.042 -9.851 7.182 1.00 97.12 87 GLN A N 1
ATOM 670 C CA . GLN A 1 87 ? 0.973 -8.971 6.017 1.00 97.12 87 GLN A CA 1
ATOM 671 C C . GLN A 1 87 ? 2.324 -8.307 5.723 1.00 97.12 87 GLN A C 1
ATOM 673 O O . GLN A 1 87 ? 2.774 -8.320 4.584 1.00 97.12 87 GLN A O 1
ATOM 678 N N . SER A 1 88 ? 3.016 -7.796 6.747 1.00 96.81 88 SER A N 1
ATOM 679 C CA . SER A 1 88 ? 4.359 -7.223 6.586 1.00 96.81 88 SER A CA 1
ATOM 680 C C . SER A 1 88 ? 5.334 -8.237 5.990 1.00 96.81 88 SER A C 1
ATOM 682 O O . SER A 1 88 ? 6.019 -7.933 5.022 1.00 96.81 88 SER A O 1
ATOM 684 N N . LYS A 1 89 ? 5.357 -9.469 6.518 1.00 97.75 89 LYS A N 1
ATOM 685 C CA . LYS A 1 89 ? 6.241 -10.532 6.012 1.00 97.75 89 LYS A CA 1
ATOM 686 C C . LYS A 1 89 ? 5.947 -10.913 4.562 1.00 97.75 89 LYS A C 1
ATOM 688 O O . LYS A 1 89 ? 6.856 -11.325 3.850 1.00 97.75 89 LYS A O 1
ATOM 693 N N . GLU A 1 90 ? 4.689 -10.854 4.143 1.00 97.25 90 GLU A N 1
ATOM 694 C CA . GLU A 1 90 ? 4.293 -11.121 2.761 1.00 97.25 90 GLU A CA 1
ATOM 695 C C . GLU A 1 90 ? 4.744 -9.998 1.824 1.00 97.25 90 GLU A C 1
ATOM 697 O O . GLU A 1 90 ? 5.413 -10.277 0.831 1.00 97.25 90 GLU A O 1
ATOM 702 N N . LEU A 1 91 ? 4.500 -8.740 2.207 1.00 97.12 91 LEU A N 1
ATOM 703 C CA . LEU A 1 91 ? 4.969 -7.568 1.463 1.00 97.12 91 LEU A CA 1
ATOM 704 C C . LEU A 1 91 ? 6.498 -7.538 1.339 1.00 97.12 91 LEU A C 1
ATOM 706 O O . LEU A 1 91 ? 7.023 -7.216 0.276 1.00 97.12 91 LEU A O 1
ATOM 710 N N . ASP A 1 92 ? 7.229 -7.921 2.387 1.00 97.50 92 ASP A N 1
ATOM 711 C CA . ASP A 1 92 ? 8.693 -7.989 2.345 1.00 97.50 92 ASP A CA 1
ATOM 712 C C . ASP A 1 92 ? 9.194 -9.052 1.357 1.00 97.50 92 ASP A C 1
ATOM 714 O O . ASP A 1 92 ? 10.166 -8.823 0.633 1.00 97.50 92 ASP A O 1
ATOM 718 N N . ARG A 1 93 ? 8.516 -10.206 1.276 1.00 97.44 93 ARG A N 1
ATOM 719 C CA . ARG A 1 93 ? 8.841 -11.255 0.295 1.00 97.44 93 ARG A CA 1
ATOM 720 C C . ARG A 1 93 ? 8.555 -10.802 -1.130 1.00 97.44 93 ARG A C 1
ATOM 722 O O . ARG A 1 93 ? 9.388 -11.020 -2.006 1.00 97.44 93 ARG A O 1
ATOM 729 N N . GLU A 1 94 ? 7.411 -10.166 -1.358 1.00 97.50 94 GLU A N 1
ATOM 730 C CA . GLU A 1 94 ? 7.051 -9.625 -2.669 1.00 97.50 94 GLU A CA 1
ATOM 731 C C . GLU A 1 94 ? 8.048 -8.550 -3.109 1.00 97.50 94 GLU A C 1
ATOM 733 O O . GLU A 1 94 ? 8.565 -8.588 -4.226 1.00 97.50 94 GLU A O 1
ATOM 738 N N . ARG A 1 95 ? 8.410 -7.642 -2.197 1.00 98.00 95 ARG A N 1
ATOM 739 C CA . ARG A 1 95 ? 9.414 -6.608 -2.449 1.00 98.00 95 ARG A CA 1
ATOM 740 C C . ARG A 1 95 ? 10.783 -7.205 -2.767 1.00 98.00 95 ARG A C 1
ATOM 742 O O . ARG A 1 95 ? 11.464 -6.706 -3.662 1.00 98.00 95 ARG A O 1
ATOM 749 N N . ALA A 1 96 ? 11.194 -8.262 -2.066 1.00 97.94 96 ALA A N 1
ATOM 750 C CA . ALA A 1 96 ? 12.445 -8.962 -2.350 1.00 97.94 96 ALA A CA 1
ATOM 751 C C . ALA A 1 96 ? 12.433 -9.597 -3.749 1.00 97.94 96 ALA A C 1
ATOM 753 O O . ALA A 1 96 ? 13.371 -9.390 -4.519 1.00 97.94 96 ALA A O 1
ATOM 754 N N . PHE A 1 97 ? 11.349 -10.290 -4.106 1.00 98.12 97 PHE A N 1
ATOM 755 C CA . PHE A 1 97 ? 11.180 -10.879 -5.434 1.00 98.12 97 PHE A CA 1
ATOM 756 C C . PHE A 1 97 ? 11.194 -9.813 -6.539 1.00 98.12 97 PHE A C 1
ATOM 758 O O . PHE A 1 97 ? 11.925 -9.943 -7.520 1.00 98.12 97 PHE A O 1
ATOM 765 N N . ALA A 1 98 ? 10.447 -8.720 -6.367 1.00 98.19 98 ALA A N 1
ATOM 766 C CA . ALA A 1 98 ? 10.416 -7.616 -7.322 1.00 98.19 98 ALA A CA 1
ATOM 767 C C . ALA A 1 98 ? 11.801 -6.971 -7.508 1.00 98.19 98 ALA A C 1
ATOM 769 O O . ALA A 1 98 ? 12.211 -6.709 -8.638 1.00 98.19 98 ALA A O 1
ATOM 770 N N . ASN A 1 99 ? 12.556 -6.770 -6.423 1.00 98.00 99 ASN A N 1
ATOM 771 C CA . ASN A 1 99 ? 13.922 -6.241 -6.480 1.00 98.00 99 ASN A CA 1
ATOM 772 C C . ASN A 1 99 ? 14.895 -7.179 -7.206 1.00 98.00 99 ASN A C 1
ATOM 774 O O . ASN A 1 99 ? 15.737 -6.718 -7.982 1.00 98.00 99 ASN A O 1
ATOM 778 N N . GLU A 1 100 ? 14.794 -8.489 -6.975 1.00 98.00 100 GLU A N 1
ATOM 779 C CA . GLU A 1 100 ? 15.605 -9.482 -7.682 1.00 98.00 100 GLU A CA 1
ATOM 780 C C . GLU A 1 100 ? 15.302 -9.459 -9.184 1.00 98.00 100 GLU A C 1
ATOM 782 O O . GLU A 1 100 ? 16.214 -9.406 -10.013 1.00 98.00 100 GLU A O 1
ATOM 787 N N . GLN A 1 101 ? 14.018 -9.431 -9.542 1.00 98.31 101 GLN A N 1
ATOM 788 C CA . GLN A 1 101 ? 13.579 -9.364 -10.932 1.00 98.31 101 GLN A CA 1
ATOM 789 C C . GLN A 1 101 ? 14.022 -8.066 -11.611 1.00 98.31 101 GLN A C 1
ATOM 791 O O . GLN A 1 101 ? 14.530 -8.115 -12.732 1.00 98.31 101 GLN A O 1
ATOM 796 N N . LEU A 1 102 ? 13.912 -6.924 -10.927 1.00 98.19 102 LEU A N 1
ATOM 797 C CA . LEU A 1 102 ? 14.416 -5.642 -11.415 1.00 98.19 102 LEU A CA 1
ATOM 798 C C . LEU A 1 102 ? 15.927 -5.702 -11.663 1.00 98.19 102 LEU A C 1
ATOM 800 O O . LEU A 1 102 ? 16.399 -5.308 -12.725 1.00 98.19 102 LEU A O 1
ATOM 804 N N . THR A 1 103 ? 16.686 -6.256 -10.717 1.00 98.31 103 THR A N 1
ATOM 805 C CA . THR A 1 103 ? 18.142 -6.400 -10.840 1.00 98.31 103 THR A CA 1
ATOM 806 C C . THR A 1 103 ? 18.507 -7.270 -12.045 1.00 98.31 103 THR A C 1
ATOM 808 O O . THR A 1 103 ? 19.378 -6.909 -12.837 1.00 98.31 103 THR A O 1
ATOM 811 N N . ARG A 1 104 ? 17.802 -8.390 -12.245 1.00 98.25 104 ARG A N 1
ATOM 812 C CA . ARG A 1 104 ? 17.974 -9.258 -13.422 1.00 98.25 104 ARG A CA 1
ATOM 813 C C . ARG A 1 104 ? 17.639 -8.541 -14.727 1.00 98.25 104 ARG A C 1
ATOM 815 O O . ARG A 1 104 ? 18.373 -8.706 -15.700 1.00 98.25 104 ARG A O 1
ATOM 822 N N . ALA A 1 105 ? 16.559 -7.765 -14.758 1.00 98.12 105 ALA A N 1
ATOM 823 C CA . ALA A 1 105 ? 16.150 -7.007 -15.937 1.00 98.12 105 ALA A CA 1
ATOM 824 C C . ALA A 1 105 ? 17.190 -5.942 -16.310 1.00 98.12 105 ALA A C 1
ATOM 826 O O . ALA A 1 105 ? 17.619 -5.905 -17.459 1.00 98.12 105 ALA A O 1
ATOM 827 N N . ILE A 1 106 ? 17.675 -5.168 -15.333 1.00 98.19 106 ILE A N 1
ATOM 828 C CA . ILE A 1 106 ? 18.719 -4.152 -15.539 1.00 98.19 106 ILE A CA 1
ATOM 829 C C . ILE A 1 106 ? 19.995 -4.784 -16.101 1.00 98.19 106 ILE A C 1
ATOM 831 O O . ILE A 1 106 ? 20.594 -4.257 -17.035 1.00 98.19 106 ILE A O 1
ATOM 835 N N . LEU A 1 107 ? 20.431 -5.922 -15.550 1.00 98.25 107 LEU A N 1
ATOM 836 C CA . LEU A 1 107 ? 21.623 -6.611 -16.049 1.00 98.25 107 LEU A CA 1
ATOM 837 C C . LEU A 1 107 ? 21.433 -7.100 -17.489 1.00 98.25 107 LEU A C 1
ATOM 839 O O . LEU A 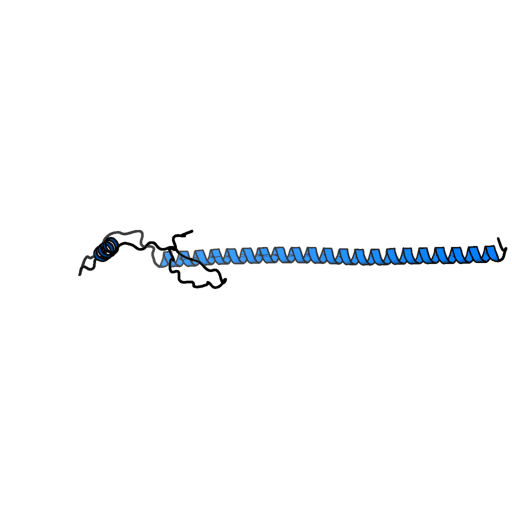1 107 ? 22.321 -6.907 -18.316 1.00 98.25 107 LEU A O 1
ATOM 843 N N . ARG A 1 108 ? 20.274 -7.689 -17.808 1.00 97.94 108 ARG A N 1
ATOM 844 C CA . ARG A 1 108 ? 19.951 -8.113 -19.179 1.00 97.94 108 ARG A CA 1
ATOM 845 C C . ARG A 1 108 ? 19.928 -6.939 -20.151 1.00 97.94 108 ARG A C 1
ATOM 847 O O . ARG A 1 108 ? 20.492 -7.047 -21.234 1.00 97.94 108 ARG A O 1
ATOM 854 N N . GLU A 1 109 ? 19.312 -5.828 -19.760 1.00 97.75 109 GLU A N 1
ATOM 855 C CA . GLU A 1 109 ? 19.244 -4.615 -20.575 1.00 97.75 109 GLU A CA 1
ATOM 856 C C . GLU A 1 109 ? 20.636 -4.038 -20.841 1.00 97.75 109 GLU A C 1
ATOM 858 O O . GLU A 1 109 ? 20.954 -3.710 -21.984 1.00 97.75 109 GLU A O 1
ATOM 863 N N . ARG A 1 110 ? 21.499 -3.976 -19.817 1.00 97.75 110 ARG A N 1
ATOM 864 C CA . ARG A 1 110 ? 22.891 -3.529 -19.978 1.00 97.75 110 ARG A CA 1
ATOM 865 C C . ARG A 1 110 ? 23.662 -4.404 -20.960 1.00 97.75 110 ARG A C 1
ATOM 867 O O . ARG A 1 110 ? 24.291 -3.864 -21.863 1.00 97.75 110 ARG A O 1
ATOM 874 N N . ILE A 1 111 ? 23.572 -5.728 -20.818 1.00 97.44 111 ILE A N 1
ATOM 875 C CA . ILE A 1 111 ? 24.244 -6.675 -21.720 1.00 97.44 111 ILE A CA 1
ATOM 876 C C . ILE A 1 111 ? 23.743 -6.491 -23.156 1.00 97.44 111 ILE A C 1
ATOM 878 O O . ILE A 1 111 ? 24.550 -6.340 -24.069 1.00 97.44 111 ILE A O 1
ATOM 882 N N . SER A 1 112 ? 22.422 -6.439 -23.352 1.00 97.38 112 SER A N 1
ATOM 883 C CA . SER A 1 112 ? 21.819 -6.236 -24.674 1.00 97.38 112 SER A CA 1
ATOM 884 C C . SER A 1 112 ? 22.268 -4.914 -25.302 1.00 97.38 112 SER A C 1
ATOM 886 O O . SER A 1 112 ? 22.643 -4.873 -26.471 1.00 97.38 112 SER A O 1
ATOM 888 N N . SER A 1 113 ? 22.280 -3.837 -24.515 1.00 96.62 113 SER A N 1
ATOM 889 C CA . SER A 1 113 ? 22.687 -2.507 -24.977 1.00 96.62 113 SER A CA 1
ATOM 890 C C . SER A 1 113 ? 24.166 -2.461 -25.369 1.00 96.62 113 SER A C 1
ATOM 892 O O . SER A 1 113 ? 24.531 -1.838 -26.367 1.00 96.62 113 SER A O 1
ATOM 894 N N . GLU A 1 114 ? 25.039 -3.116 -24.599 1.00 96.19 114 GLU A N 1
ATOM 895 C CA . GLU A 1 114 ? 26.465 -3.213 -24.922 1.00 96.19 114 GLU A CA 1
ATOM 896 C C . GLU A 1 114 ? 26.719 -4.068 -26.167 1.00 96.19 114 GLU A C 1
ATOM 898 O O . GLU A 1 114 ? 27.530 -3.677 -27.011 1.00 96.19 114 GLU A O 1
ATOM 903 N N . GLU A 1 115 ? 26.005 -5.184 -26.326 1.00 96.19 115 GLU A N 1
ATOM 904 C CA . GLU A 1 115 ? 26.104 -6.048 -27.504 1.00 96.19 115 GLU A CA 1
ATOM 905 C C . GLU A 1 115 ? 25.699 -5.299 -28.780 1.00 96.19 115 GLU A C 1
ATOM 907 O O . GLU A 1 115 ? 26.431 -5.317 -29.774 1.00 96.19 115 GLU A O 1
ATOM 912 N N . GLU A 1 116 ? 24.574 -4.581 -28.757 1.00 94.75 116 GLU A N 1
ATOM 913 C CA . GLU A 1 116 ? 24.153 -3.748 -29.887 1.00 94.75 116 GLU A CA 1
ATOM 914 C C . GLU A 1 116 ? 25.164 -2.638 -30.186 1.00 94.75 116 GLU A C 1
ATOM 916 O O . GLU A 1 116 ? 25.507 -2.402 -31.348 1.00 94.75 116 GLU A O 1
ATOM 921 N N . ARG A 1 117 ? 25.722 -1.997 -29.151 1.00 96.19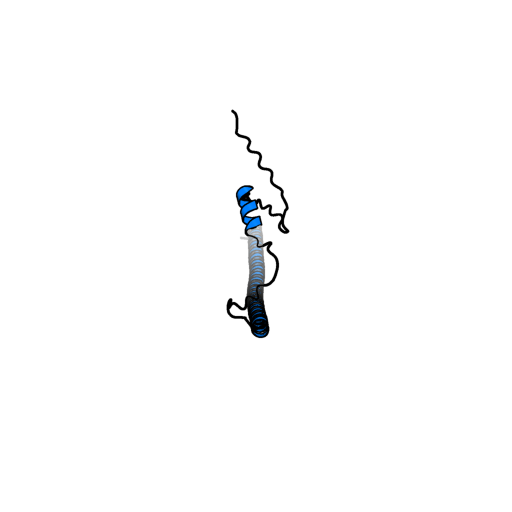 117 ARG A N 1
ATOM 922 C CA . ARG A 1 117 ? 26.753 -0.965 -29.321 1.00 96.19 117 ARG A CA 1
ATOM 923 C C . ARG A 1 117 ? 28.030 -1.534 -29.946 1.00 96.19 117 ARG A C 1
ATOM 925 O O . ARG A 1 117 ? 28.645 -0.865 -30.777 1.00 96.19 117 ARG A O 1
ATOM 932 N N . ALA A 1 118 ? 28.439 -2.745 -29.569 1.00 96.12 118 ALA A N 1
ATOM 933 C CA . ALA A 1 118 ? 29.588 -3.429 -30.158 1.00 96.12 118 ALA A CA 1
ATOM 934 C C . ALA A 1 118 ? 29.334 -3.793 -31.629 1.00 96.12 118 ALA A C 1
ATOM 936 O O . ALA A 1 118 ? 30.181 -3.516 -32.480 1.00 96.12 118 ALA A O 1
ATOM 937 N N . LYS A 1 119 ? 28.144 -4.320 -31.947 1.00 96.56 119 LYS A N 1
ATOM 938 C CA . LYS A 1 119 ? 27.724 -4.601 -33.330 1.00 96.56 119 LYS A CA 1
ATOM 939 C C . LYS A 1 119 ? 27.723 -3.337 -34.186 1.00 96.56 119 LYS A C 1
ATOM 941 O O . LYS A 1 119 ? 28.284 -3.344 -35.277 1.00 96.56 119 LYS A O 1
ATOM 946 N N . ALA A 1 120 ? 27.170 -2.235 -33.679 1.00 95.25 120 ALA A N 1
ATOM 947 C CA . ALA A 1 120 ? 27.160 -0.956 -34.385 1.00 95.25 120 ALA A CA 1
ATOM 948 C C . ALA A 1 120 ? 28.582 -0.452 -34.678 1.00 95.25 120 ALA A C 1
ATOM 950 O O . ALA A 1 120 ? 28.878 -0.080 -35.811 1.00 95.25 120 ALA A O 1
ATOM 951 N N . LYS A 1 121 ? 29.489 -0.504 -33.691 1.00 95.75 121 LYS A N 1
ATOM 952 C CA . LYS A 1 121 ? 30.906 -0.150 -33.890 1.00 95.75 121 LYS A CA 1
ATOM 953 C C . LYS A 1 121 ? 31.581 -1.026 -34.943 1.00 95.75 121 LYS A C 1
ATOM 955 O O . LYS A 1 121 ? 32.335 -0.512 -35.762 1.00 95.75 121 LYS A O 1
ATOM 960 N N . HIS A 1 122 ? 31.309 -2.330 -34.932 1.00 95.44 122 HIS A N 1
ATOM 961 C CA . HIS A 1 122 ? 31.867 -3.244 -35.921 1.00 95.44 122 HIS A CA 1
ATOM 962 C C . HIS A 1 122 ? 31.374 -2.914 -37.334 1.00 95.44 122 HIS A C 1
ATOM 964 O O . HIS A 1 122 ? 32.184 -2.814 -38.247 1.00 95.44 122 HIS A O 1
ATOM 970 N N . LEU A 1 123 ? 30.073 -2.656 -37.506 1.00 94.69 123 LEU A N 1
ATOM 971 C CA . LEU A 1 123 ? 29.512 -2.249 -38.796 1.00 94.69 123 LEU A CA 1
ATOM 972 C C . LEU A 1 123 ? 30.124 -0.943 -39.316 1.00 94.69 123 LEU A C 1
ATOM 974 O O . LEU A 1 123 ? 30.352 -0.830 -40.516 1.00 94.69 123 LEU A O 1
ATOM 978 N N . VAL A 1 124 ? 30.401 0.026 -38.437 1.00 95.00 124 VAL A N 1
ATOM 979 C CA . VAL A 1 124 ? 31.115 1.260 -38.811 1.00 95.00 124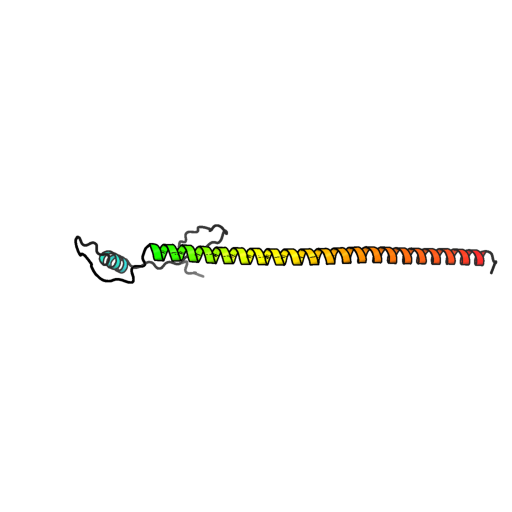 VAL A CA 1
ATOM 980 C C . VAL A 1 124 ? 32.536 0.934 -39.271 1.00 95.00 124 VAL A C 1
ATOM 982 O O . VAL A 1 124 ? 32.893 1.267 -40.392 1.00 95.00 124 VAL A O 1
ATOM 985 N N . SER A 1 125 ? 33.301 0.178 -38.479 1.00 93.31 125 SER A N 1
ATOM 986 C CA . SER A 1 125 ? 34.673 -0.199 -38.844 1.00 93.31 125 SER A CA 1
ATOM 987 C C . SER A 1 125 ? 34.750 -0.983 -40.159 1.00 93.31 125 SER A C 1
ATOM 989 O O . SER A 1 125 ? 35.678 -0.774 -40.935 1.00 93.31 125 SER A O 1
ATOM 991 N N . VAL A 1 126 ? 33.794 -1.876 -40.428 1.00 92.62 126 VAL A N 1
ATOM 992 C CA . VAL A 1 126 ? 33.731 -2.620 -41.694 1.00 92.62 126 VAL A CA 1
ATOM 993 C C . VAL A 1 126 ? 33.438 -1.679 -42.860 1.00 92.62 126 VAL A C 1
ATOM 995 O O . VAL A 1 126 ? 34.078 -1.802 -43.902 1.00 92.62 126 VAL A O 1
ATOM 998 N N . LYS A 1 127 ? 32.514 -0.723 -42.694 1.00 92.12 127 LYS A N 1
ATOM 999 C CA . LYS A 1 127 ? 32.232 0.289 -43.722 1.00 92.12 127 LYS A CA 1
ATOM 1000 C C . LYS A 1 127 ? 33.470 1.127 -44.033 1.00 92.12 127 LYS A C 1
ATOM 1002 O O . LYS A 1 127 ? 33.794 1.263 -45.207 1.00 92.12 127 LYS A O 1
ATOM 1007 N N . ASP A 1 128 ? 34.188 1.582 -43.008 1.00 91.31 128 ASP A N 1
ATOM 1008 C CA . ASP A 1 128 ? 35.408 2.378 -43.174 1.00 91.31 128 ASP A CA 1
ATOM 1009 C C . ASP A 1 128 ? 36.488 1.595 -43.949 1.00 91.31 128 ASP A C 1
ATOM 1011 O O . ASP A 1 128 ? 37.128 2.124 -44.855 1.00 91.31 128 ASP A O 1
ATOM 1015 N N . VAL A 1 129 ? 36.671 0.302 -43.645 1.00 90.44 129 VAL A N 1
ATOM 1016 C CA . VAL A 1 129 ? 37.638 -0.565 -44.350 1.00 90.44 129 VAL A CA 1
ATOM 1017 C C . VAL A 1 129 ? 37.244 -0.790 -45.814 1.00 90.44 129 VAL A C 1
ATOM 1019 O O . VAL A 1 129 ? 38.109 -0.762 -46.695 1.00 90.44 129 VAL A O 1
ATOM 1022 N N . VAL A 1 130 ? 35.955 -1.009 -46.089 1.00 90.38 130 VAL A N 1
ATOM 1023 C CA . VAL A 1 130 ? 35.446 -1.164 -47.461 1.00 90.38 130 VAL A CA 1
ATOM 1024 C C . VAL A 1 130 ? 35.632 0.131 -48.250 1.00 90.38 130 VAL A C 1
ATOM 1026 O O . VAL A 1 130 ? 36.130 0.087 -49.370 1.00 90.38 130 VAL A O 1
ATOM 1029 N N . GLU A 1 131 ? 35.307 1.283 -47.662 1.00 89.50 131 GLU A N 1
ATOM 1030 C CA . GLU A 1 131 ? 35.485 2.592 -48.297 1.00 89.50 131 GLU A CA 1
ATOM 1031 C C . GLU A 1 131 ? 36.959 2.862 -48.633 1.00 89.50 131 GLU A C 1
ATOM 1033 O O . GLU A 1 131 ? 37.282 3.224 -49.765 1.00 89.50 131 GLU A O 1
ATOM 1038 N N . MET A 1 132 ? 37.873 2.577 -47.702 1.00 86.31 132 MET A N 1
ATOM 1039 C CA . MET A 1 132 ? 39.317 2.689 -47.935 1.00 86.31 132 MET A CA 1
ATOM 1040 C C . MET A 1 132 ? 39.815 1.755 -49.048 1.00 86.31 132 MET A C 1
ATOM 1042 O O . MET A 1 132 ? 40.642 2.160 -49.866 1.00 86.31 132 MET A O 1
ATOM 1046 N N . SER A 1 133 ? 39.295 0.526 -49.118 1.00 85.50 133 SER A N 1
ATOM 1047 C CA . SER A 1 133 ? 39.663 -0.444 -50.163 1.00 85.50 133 SER A CA 1
ATOM 1048 C C . SER A 1 133 ? 39.167 -0.010 -51.548 1.00 85.50 133 SER A C 1
ATOM 1050 O O . SER A 1 133 ? 39.904 -0.127 -52.529 1.00 85.50 133 SER A O 1
ATOM 1052 N N . CYS A 1 134 ? 37.959 0.561 -51.622 1.00 83.31 134 CYS A N 1
ATOM 1053 C CA . CYS A 1 134 ? 37.414 1.168 -52.839 1.00 83.31 134 CYS A CA 1
ATOM 1054 C C . CYS A 1 134 ? 38.261 2.359 -53.310 1.00 83.31 134 CYS A C 1
ATOM 1056 O O . CYS A 1 134 ? 38.563 2.464 -54.497 1.00 83.31 134 CYS A O 1
ATOM 1058 N N . LEU A 1 135 ? 38.687 3.235 -52.393 1.00 84.25 135 LEU A N 1
ATOM 1059 C CA . LEU A 1 135 ? 39.541 4.386 -52.717 1.00 84.25 135 LEU A CA 1
ATOM 1060 C C . LEU A 1 135 ? 40.935 3.972 -53.212 1.00 84.25 135 LEU A C 1
ATOM 1062 O O . LEU A 1 135 ? 41.542 4.687 -54.007 1.00 84.25 135 LEU A O 1
ATOM 1066 N N . GLN A 1 136 ? 41.438 2.818 -52.772 1.00 83.81 136 GLN A N 1
ATOM 1067 C CA . GLN A 1 136 ? 42.710 2.248 -53.224 1.00 83.81 136 GLN A CA 1
ATOM 1068 C C . GLN A 1 136 ? 42.593 1.421 -54.517 1.00 83.81 136 GLN A C 1
ATOM 1070 O O . GLN A 1 136 ? 43.614 0.957 -55.020 1.00 83.81 136 GLN A O 1
ATOM 1075 N N . GLY A 1 137 ? 41.386 1.247 -55.069 1.00 78.25 137 GLY A N 1
ATOM 1076 C CA . GLY A 1 137 ? 41.160 0.499 -56.311 1.00 78.25 137 GLY A CA 1
ATOM 1077 C C . GLY A 1 137 ? 41.359 -1.017 -56.188 1.00 78.25 137 GLY A C 1
ATOM 1078 O O . GLY A 1 137 ? 41.606 -1.671 -57.195 1.00 78.25 137 GLY A O 1
ATOM 1079 N N . ASN A 1 138 ? 41.273 -1.571 -54.973 1.00 68.19 138 ASN A N 1
ATOM 1080 C CA . ASN A 1 138 ? 41.487 -2.998 -54.682 1.00 68.19 138 ASN A CA 1
ATOM 1081 C C . ASN A 1 138 ? 40.188 -3.835 -54.688 1.00 68.19 138 ASN A C 1
ATOM 1083 O O . ASN A 1 138 ? 40.148 -4.896 -54.062 1.00 68.19 138 ASN A O 1
ATOM 1087 N N . LEU A 1 139 ? 39.132 -3.361 -55.358 1.00 58.53 139 LEU A N 1
ATOM 1088 C CA . LEU A 1 139 ? 37.869 -4.089 -55.537 1.00 58.53 139 LEU A CA 1
ATOM 1089 C C . LEU A 1 139 ? 37.695 -4.576 -56.978 1.00 58.53 139 LEU A C 1
ATOM 1091 O O . LEU A 1 139 ? 37.914 -3.754 -57.896 1.00 58.53 139 LEU A O 1
#

Sequence (139 aa):
MGGTSSTRRVTFEADENENITVVKGIRLSENVIDRMKETSPSGSKSQRYSGAYGASVSDEELKRRVAEELALEQAKKESESQKRLKQSKELDRERAFANEQLTRAILRERISSEEERAKAKHLVSVKDVVEMSCLQGNL

Radius of gyration: 43.1 Å; chains: 1; bounding box: 81×60×114 Å